Protein AF-X1CT55-F1 (afdb_monomer_lite)

Sequence (67 aa):
PMMRREVRAFIPMRMSGRSFLIMIISIRLIFGLLYAFYSLVYLLIYLPELGGILGSYLVYKYKFPGR

Organism: NCBI:txid412755

Secondary structure (DSSP, 8-state):
----------------HHHHHHHHHHHHHHHHHHHHHH-HHHHHHHHHHHHHHHHHHHHHHHH-TT-

pLDDT: mean 75.08, std 10.7, range [50.38, 86.38]

Radius of gyration: 17.97 Å; chains: 1; bounding box: 50×18×52 Å

Foldseek 3Di:
DDDDPPPPPPPPPPDDVVRVLVVVLVVLVVVLVVQCVVDVVSVVVCVVVNVVSVVVVVCVCVVCVDD

Structure (mmCIF, N/CA/C/O backbone):
data_AF-X1CT55-F1
#
_entry.id   AF-X1CT55-F1
#
loop_
_atom_site.group_PDB
_atom_site.id
_atom_site.type_symbol
_atom_site.label_atom_id
_atom_site.label_alt_id
_atom_site.label_comp_id
_atom_site.label_asym_id
_atom_site.label_entity_id
_atom_site.label_seq_id
_atom_site.pdbx_PDB_ins_code
_atom_site.Cartn_x
_atom_site.Cartn_y
_atom_site.Cartn_z
_atom_site.occupancy
_atom_site.B_iso_or_equiv
_atom_site.auth_seq_id
_atom_site.auth_comp_id
_atom_site.auth_asym_id
_atom_site.auth_atom_id
_atom_site.pdbx_PDB_model_num
ATOM 1 N N . PRO A 1 1 ? 31.010 6.707 33.661 1.00 55.69 1 PRO A N 1
ATOM 2 C CA . PRO A 1 1 ? 29.932 7.602 33.172 1.00 55.69 1 PRO A CA 1
ATOM 3 C C . PRO A 1 1 ? 29.084 6.934 32.069 1.00 55.69 1 PRO A C 1
ATOM 5 O O . PRO A 1 1 ? 29.563 6.699 30.966 1.00 55.69 1 PRO A O 1
ATOM 8 N N . MET A 1 2 ? 27.847 6.559 32.413 1.00 52.03 2 MET A N 1
ATOM 9 C CA . MET A 1 2 ? 26.883 5.856 31.550 1.00 52.03 2 MET A CA 1
ATOM 10 C C . MET A 1 2 ? 26.283 6.820 30.510 1.00 52.03 2 MET A C 1
ATOM 12 O O . MET A 1 2 ? 25.642 7.802 30.880 1.00 52.03 2 MET A O 1
ATOM 16 N N . MET A 1 3 ? 26.475 6.555 29.213 1.00 63.66 3 MET A N 1
ATOM 17 C CA . MET A 1 3 ? 25.839 7.326 28.135 1.00 63.66 3 MET A CA 1
ATOM 18 C C . MET A 1 3 ? 24.337 7.022 28.081 1.00 63.66 3 MET A C 1
ATOM 20 O O . MET A 1 3 ? 23.914 5.928 27.707 1.00 63.66 3 MET A O 1
ATOM 24 N N . ARG A 1 4 ? 23.525 8.017 28.443 1.00 59.50 4 ARG A N 1
ATOM 25 C CA . ARG A 1 4 ? 22.060 7.994 28.373 1.00 59.50 4 ARG A CA 1
ATOM 26 C C . ARG A 1 4 ? 21.620 8.150 26.911 1.00 59.50 4 ARG A C 1
ATOM 28 O O . ARG A 1 4 ? 21.568 9.261 26.395 1.00 59.50 4 ARG A O 1
ATOM 35 N N . ARG A 1 5 ? 21.324 7.043 26.220 1.00 66.69 5 ARG A N 1
ATOM 36 C CA . ARG A 1 5 ? 20.691 7.076 24.888 1.00 66.69 5 ARG A CA 1
ATOM 37 C C . ARG A 1 5 ? 19.199 7.372 25.042 1.00 66.69 5 ARG A C 1
ATOM 39 O O . ARG A 1 5 ? 18.401 6.464 25.244 1.00 66.69 5 ARG A O 1
ATOM 46 N N . GLU A 1 6 ? 18.817 8.642 24.951 1.00 60.38 6 GLU A N 1
ATOM 47 C CA . GLU A 1 6 ? 17.413 9.029 24.793 1.00 60.38 6 GLU A CA 1
ATOM 48 C C . GLU A 1 6 ? 16.981 8.828 23.334 1.00 60.38 6 GLU A C 1
ATOM 50 O O . GLU A 1 6 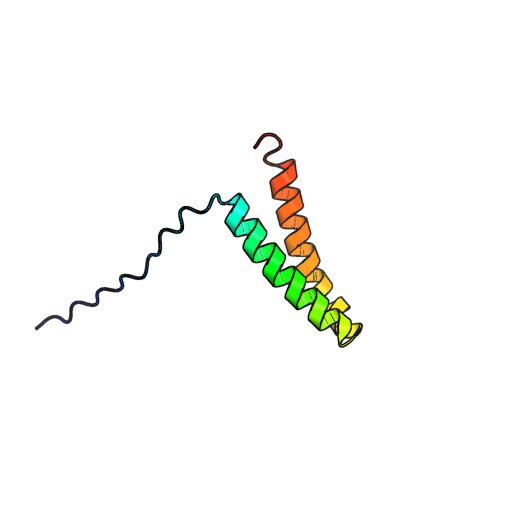? 17.059 9.737 22.513 1.00 60.38 6 GLU A O 1
ATOM 55 N N . VAL A 1 7 ? 16.510 7.627 22.991 1.00 64.31 7 VAL A N 1
ATOM 56 C CA . VAL A 1 7 ? 15.798 7.411 21.722 1.00 64.31 7 VAL A CA 1
ATOM 57 C C . VAL A 1 7 ? 14.355 7.888 21.907 1.00 64.31 7 VAL A C 1
ATOM 59 O O . VAL A 1 7 ? 13.444 7.105 22.156 1.00 64.31 7 VAL A O 1
ATOM 62 N N . ARG A 1 8 ? 14.140 9.206 21.837 1.00 58.44 8 ARG A N 1
ATOM 63 C CA . ARG A 1 8 ? 12.802 9.816 21.797 1.00 58.44 8 ARG A CA 1
ATOM 64 C C . ARG A 1 8 ? 12.392 10.058 20.348 1.00 58.44 8 ARG A C 1
ATOM 66 O O . ARG A 1 8 ? 12.384 11.186 19.877 1.00 58.44 8 ARG A O 1
ATOM 73 N N . ALA A 1 9 ? 12.041 8.996 19.640 1.00 58.12 9 ALA A N 1
ATOM 74 C CA . ALA A 1 9 ? 11.347 9.119 18.359 1.00 58.12 9 ALA A CA 1
ATOM 75 C C . ALA A 1 9 ? 10.152 8.163 18.302 1.00 58.12 9 ALA A C 1
ATOM 77 O O . ALA A 1 9 ? 9.906 7.507 17.298 1.00 58.12 9 ALA A O 1
ATOM 78 N N . PHE A 1 10 ? 9.402 8.061 19.401 1.00 57.12 10 PHE A N 1
A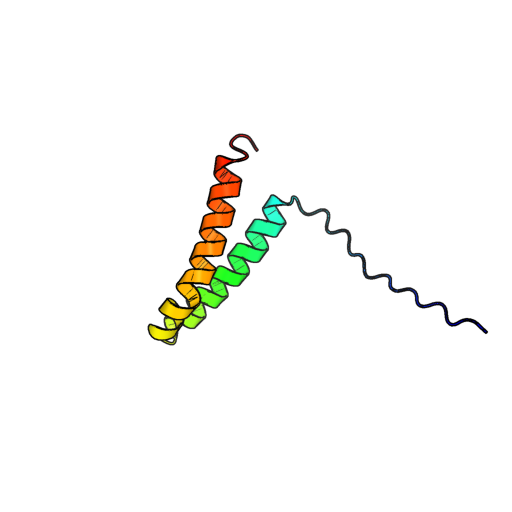TOM 79 C CA . PHE A 1 10 ? 8.076 7.458 19.366 1.00 57.12 10 PHE A CA 1
ATOM 80 C C . PHE A 1 10 ? 7.089 8.583 19.074 1.00 57.12 10 PHE A C 1
ATOM 82 O O . PHE A 1 10 ? 6.592 9.221 19.995 1.00 57.12 10 PHE A O 1
ATOM 89 N N . ILE A 1 11 ? 6.891 8.907 17.794 1.00 58.88 11 ILE A N 1
ATOM 90 C CA . ILE A 1 11 ? 5.855 9.856 17.376 1.00 58.88 11 ILE A CA 1
ATOM 91 C C . ILE A 1 11 ? 4.519 9.139 17.599 1.00 58.88 11 ILE A C 1
ATOM 93 O O . ILE A 1 11 ? 4.212 8.207 16.852 1.00 58.88 11 ILE A O 1
ATOM 97 N N . PRO A 1 12 ? 3.703 9.520 18.600 1.00 52.62 12 PRO A N 1
ATOM 98 C CA . PRO A 1 12 ? 2.382 8.952 18.747 1.00 52.62 12 PRO A CA 1
ATOM 99 C C . PRO A 1 12 ? 1.508 9.670 17.723 1.00 52.62 12 PRO A C 1
ATOM 101 O O . PRO A 1 12 ? 0.837 10.655 18.029 1.00 52.62 12 PRO A O 1
ATOM 104 N N . MET A 1 13 ? 1.551 9.227 16.468 1.00 59.28 13 MET A N 1
ATOM 105 C CA . MET A 1 13 ? 0.571 9.667 15.487 1.00 59.28 13 MET A CA 1
ATOM 106 C C . MET A 1 13 ? -0.781 9.122 15.942 1.00 59.28 13 MET A C 1
ATOM 108 O O . MET A 1 13 ? -1.147 7.987 15.650 1.00 59.28 13 MET A O 1
ATOM 112 N N . ARG A 1 14 ? -1.540 9.955 16.667 1.00 55.50 14 ARG A N 1
ATOM 113 C CA . ARG A 1 14 ? -2.992 9.831 16.861 1.00 55.50 14 ARG A CA 1
ATOM 114 C C . ARG A 1 14 ? -3.696 10.061 15.516 1.00 55.50 14 ARG A C 1
ATOM 116 O O . ARG A 1 14 ? -4.552 10.923 15.369 1.00 55.50 14 ARG A O 1
ATOM 123 N N . MET A 1 15 ? -3.307 9.307 14.497 1.00 61.03 15 MET A N 1
ATOM 124 C CA . MET A 1 15 ? -4.110 9.158 13.301 1.00 61.03 15 MET A CA 1
ATOM 125 C C . MET A 1 15 ? -5.116 8.056 13.587 1.00 61.03 15 MET A C 1
ATOM 127 O O . MET A 1 15 ? -4.769 6.995 14.107 1.00 61.03 15 MET A O 1
ATOM 131 N N . SER A 1 16 ? -6.377 8.298 13.231 1.00 69.56 16 SER A N 1
ATOM 132 C CA . SER A 1 16 ? -7.315 7.197 13.041 1.00 69.56 16 SER A CA 1
ATOM 133 C C . SER A 1 16 ? -6.628 6.167 12.144 1.00 69.56 16 SER A C 1
ATOM 135 O O . SER A 1 16 ? -6.091 6.539 11.098 1.00 69.56 16 SER A O 1
ATOM 137 N N . GLY A 1 17 ? -6.618 4.886 12.533 1.00 69.75 17 GLY A N 1
ATOM 138 C CA . GLY A 1 17 ? -5.993 3.829 11.726 1.00 69.75 17 GLY A CA 1
ATOM 139 C C . GLY A 1 17 ? -6.487 3.841 10.274 1.00 69.75 17 GLY A C 1
ATOM 140 O O . GLY A 1 17 ? -5.736 3.524 9.360 1.00 69.75 17 GLY A O 1
ATOM 141 N N . ARG A 1 18 ? -7.712 4.338 10.051 1.00 73.50 18 ARG A N 1
ATOM 142 C CA . ARG A 1 18 ? -8.287 4.603 8.730 1.00 73.50 18 ARG A CA 1
ATOM 143 C C . ARG A 1 18 ? -7.506 5.654 7.936 1.00 73.50 18 ARG A C 1
ATOM 145 O O . ARG A 1 18 ? -7.191 5.415 6.779 1.00 73.50 18 ARG A O 1
ATOM 152 N N . SER A 1 19 ? -7.177 6.795 8.539 1.00 78.56 19 SER A N 1
ATOM 153 C CA . SER A 1 19 ? -6.421 7.874 7.888 1.00 78.56 19 SER A CA 1
ATOM 154 C C . SER A 1 19 ? -4.990 7.448 7.563 1.00 78.56 19 SER A C 1
ATOM 156 O O . SER A 1 19 ? -4.495 7.763 6.487 1.00 78.56 19 SER A O 1
ATOM 158 N N . PHE A 1 20 ? -4.350 6.689 8.456 1.00 81.50 20 PHE A N 1
ATOM 159 C CA . PHE A 1 20 ? -3.015 6.137 8.215 1.00 81.50 20 PHE A CA 1
ATOM 160 C C . PHE A 1 20 ? -3.014 5.126 7.061 1.00 81.50 20 PHE A C 1
ATOM 162 O O . PHE A 1 20 ? -2.180 5.213 6.162 1.00 81.50 20 PHE A O 1
ATOM 169 N N . LEU A 1 21 ? -3.993 4.215 7.044 1.00 77.44 21 LEU A N 1
ATOM 170 C CA . LEU A 1 21 ? -4.177 3.269 5.944 1.00 77.44 21 LEU A CA 1
ATOM 171 C C . LEU A 1 21 ? -4.415 3.999 4.622 1.00 77.44 21 LEU A C 1
ATOM 173 O O . LEU A 1 21 ? -3.712 3.731 3.657 1.00 77.44 21 LEU A O 1
ATOM 177 N N . ILE A 1 22 ? -5.341 4.963 4.581 1.00 81.19 22 ILE A N 1
ATOM 178 C CA . ILE A 1 22 ? -5.618 5.750 3.370 1.00 81.19 22 ILE A CA 1
ATOM 179 C C . ILE A 1 22 ? -4.358 6.479 2.894 1.00 81.19 22 ILE A C 1
ATOM 181 O O . ILE A 1 22 ? -4.066 6.456 1.706 1.00 81.19 22 ILE A O 1
ATOM 185 N N . MET A 1 23 ? -3.583 7.078 3.798 1.00 84.12 23 MET A N 1
ATOM 186 C CA . MET A 1 23 ? -2.346 7.777 3.446 1.00 84.12 23 MET A CA 1
ATOM 187 C C . MET A 1 23 ? -1.329 6.845 2.774 1.00 84.12 23 MET A C 1
ATOM 189 O O . MET A 1 23 ? -0.823 7.168 1.701 1.00 84.12 23 MET A O 1
ATOM 193 N N . ILE A 1 24 ? -1.054 5.679 3.367 1.00 84.06 24 ILE A N 1
ATOM 194 C CA . ILE A 1 24 ? -0.106 4.706 2.799 1.00 84.06 24 ILE A CA 1
ATOM 195 C C . ILE A 1 24 ? -0.599 4.185 1.448 1.00 84.06 24 ILE A C 1
ATOM 197 O O . ILE A 1 24 ? 0.188 4.064 0.509 1.00 84.06 24 ILE A O 1
ATOM 201 N N . ILE A 1 25 ? -1.899 3.903 1.350 1.00 83.19 25 ILE A N 1
ATOM 202 C CA . ILE A 1 25 ? -2.546 3.451 0.119 1.00 83.19 25 ILE A CA 1
ATOM 203 C C . ILE A 1 25 ? -2.385 4.504 -0.979 1.00 83.19 25 ILE A C 1
ATOM 205 O O . ILE A 1 25 ? -1.903 4.171 -2.056 1.00 83.19 25 ILE A O 1
ATOM 209 N N . SER A 1 26 ? -2.714 5.767 -0.702 1.00 82.62 26 SER A N 1
ATOM 210 C CA . SER A 1 26 ? -2.621 6.864 -1.671 1.00 82.62 26 SER A CA 1
ATOM 211 C C . SER A 1 26 ? -1.194 7.091 -2.157 1.00 82.62 26 SER A C 1
ATOM 213 O O . SER A 1 26 ? -0.979 7.228 -3.358 1.00 82.62 26 SER A O 1
ATOM 215 N N . ILE A 1 27 ? -0.210 7.086 -1.250 1.00 86.06 27 ILE A N 1
ATOM 216 C CA . ILE A 1 27 ? 1.203 7.240 -1.618 1.00 86.06 27 ILE A CA 1
ATOM 217 C C . ILE A 1 27 ? 1.625 6.101 -2.551 1.00 86.06 27 ILE A C 1
ATOM 219 O O . ILE A 1 27 ? 2.124 6.361 -3.644 1.00 86.06 27 ILE A O 1
ATOM 223 N N . ARG A 1 28 ? 1.377 4.840 -2.170 1.00 83.81 28 ARG A N 1
ATOM 224 C CA . ARG A 1 28 ? 1.735 3.690 -3.014 1.00 83.81 28 ARG A CA 1
ATOM 225 C C . ARG A 1 28 ? 1.005 3.690 -4.357 1.00 83.81 28 ARG A C 1
ATOM 227 O O . ARG A 1 28 ? 1.613 3.339 -5.363 1.00 83.81 28 ARG A O 1
ATOM 234 N N . LEU A 1 29 ? -0.265 4.096 -4.387 1.00 83.31 29 LEU A N 1
ATOM 235 C CA . LEU A 1 29 ? -1.050 4.173 -5.617 1.00 83.31 29 LEU A CA 1
ATOM 236 C C . LEU A 1 29 ? -0.462 5.209 -6.583 1.00 83.31 29 LEU A C 1
ATOM 238 O O . LEU A 1 29 ? -0.303 4.908 -7.760 1.00 83.31 29 LEU A O 1
ATOM 242 N N . ILE A 1 30 ? -0.097 6.396 -6.083 1.00 86.38 30 ILE A N 1
ATOM 243 C CA . ILE A 1 30 ? 0.517 7.466 -6.883 1.00 86.38 30 ILE A CA 1
ATOM 244 C C . ILE A 1 30 ? 1.837 6.993 -7.495 1.00 86.38 30 ILE A C 1
ATOM 246 O O . ILE A 1 30 ? 2.025 7.127 -8.703 1.00 86.38 30 ILE A O 1
ATOM 250 N N . PHE A 1 31 ? 2.727 6.398 -6.695 1.00 84.69 31 PHE A N 1
ATOM 251 C CA . PHE A 1 31 ? 3.989 5.864 -7.211 1.00 84.69 31 PHE A CA 1
ATOM 252 C C . PHE A 1 31 ? 3.754 4.743 -8.229 1.00 84.69 31 PHE A C 1
ATOM 254 O O . PHE A 1 31 ? 4.343 4.776 -9.306 1.00 84.69 31 PHE A O 1
ATOM 261 N N . GLY A 1 32 ? 2.844 3.807 -7.946 1.00 82.50 32 GLY A N 1
ATOM 262 C CA . GLY A 1 32 ? 2.484 2.742 -8.885 1.00 82.50 32 GLY A CA 1
ATOM 263 C C . GLY A 1 32 ? 1.950 3.273 -10.219 1.00 82.50 32 GLY A C 1
ATOM 264 O O . GLY A 1 32 ? 2.328 2.767 -11.274 1.00 82.50 32 GLY A O 1
ATOM 265 N N . LEU A 1 33 ? 1.132 4.331 -10.195 1.00 82.38 33 LEU A N 1
ATOM 266 C CA . LEU A 1 33 ? 0.604 4.971 -11.403 1.00 82.38 33 LEU A CA 1
ATOM 267 C C . LEU A 1 33 ? 1.696 5.694 -12.204 1.00 82.38 33 LEU A C 1
ATOM 269 O O . LEU A 1 33 ? 1.724 5.597 -13.429 1.00 82.38 33 LEU A O 1
ATOM 273 N N . LEU A 1 34 ? 2.616 6.384 -11.521 1.00 85.94 34 LEU A N 1
ATOM 274 C CA . LEU A 1 34 ? 3.766 7.035 -12.156 1.00 85.94 34 LEU A CA 1
ATOM 275 C C . LEU A 1 34 ? 4.675 6.012 -12.853 1.00 85.94 34 LEU A C 1
ATOM 277 O O . LEU A 1 34 ? 5.085 6.233 -13.991 1.00 85.94 34 LEU A O 1
ATOM 281 N N . TYR A 1 35 ? 4.942 4.869 -12.213 1.00 82.88 35 TYR A N 1
ATOM 282 C CA . TYR A 1 35 ? 5.728 3.787 -12.816 1.00 82.88 35 TYR A CA 1
ATOM 283 C C . TYR A 1 35 ? 5.016 3.126 -13.998 1.00 82.88 35 TYR A C 1
ATOM 285 O O . TYR A 1 35 ? 5.651 2.831 -15.011 1.00 82.88 35 TYR A O 1
ATOM 293 N N . ALA A 1 36 ? 3.699 2.935 -13.900 1.00 79.06 36 ALA A N 1
ATOM 294 C CA . ALA A 1 36 ? 2.893 2.398 -14.990 1.00 79.06 36 ALA A CA 1
ATOM 295 C C . ALA A 1 36 ? 2.919 3.288 -16.242 1.00 79.06 36 ALA A C 1
ATOM 297 O O . ALA A 1 36 ? 2.905 2.770 -17.357 1.00 79.06 36 ALA A O 1
ATOM 298 N N . PHE A 1 37 ? 2.997 4.611 -16.065 1.00 81.50 37 PHE A N 1
ATOM 299 C CA . PHE A 1 37 ? 3.099 5.557 -17.177 1.00 81.50 37 PHE A CA 1
ATOM 300 C C . PHE A 1 37 ? 4.438 5.449 -17.921 1.00 81.50 37 PHE A C 1
ATOM 302 O O . PHE A 1 37 ? 4.516 5.762 -19.105 1.00 81.50 37 PHE A O 1
ATOM 309 N N . TYR A 1 38 ? 5.492 4.992 -17.237 1.00 83.12 38 TYR A N 1
ATOM 310 C CA . TY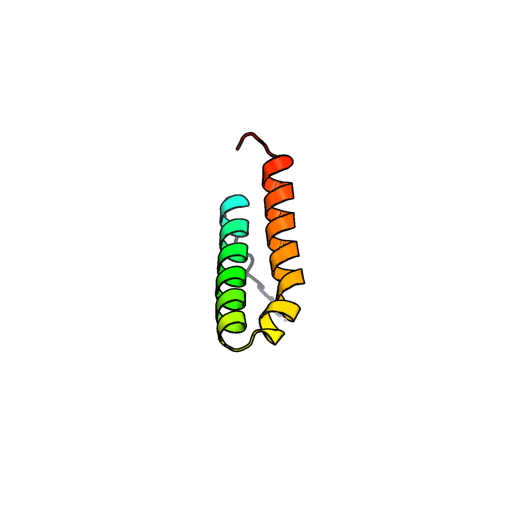R A 1 38 ? 6.826 4.853 -17.816 1.00 83.12 38 TYR A CA 1
ATOM 311 C C . TYR A 1 38 ? 6.976 3.575 -18.655 1.00 83.12 38 TYR A C 1
ATOM 313 O O . TYR A 1 38 ? 7.622 3.591 -19.699 1.00 83.12 38 TYR A O 1
ATOM 321 N N . SER A 1 39 ? 6.389 2.454 -18.221 1.00 84.12 39 SER A N 1
ATOM 322 C CA . SER A 1 39 ? 6.342 1.223 -19.018 1.00 84.12 39 SER A CA 1
ATOM 323 C C . SER A 1 39 ? 5.261 0.266 -18.525 1.00 84.12 39 SER A C 1
ATOM 325 O O . SER A 1 39 ? 5.107 0.031 -17.325 1.00 84.12 39 SER A O 1
ATOM 327 N N . LEU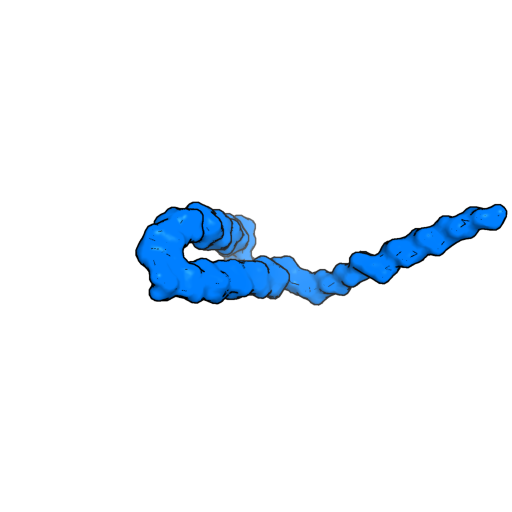 A 1 40 ? 4.585 -0.385 -19.474 1.00 83.00 40 LEU A N 1
ATOM 328 C CA . LEU A 1 40 ? 3.581 -1.417 -19.209 1.00 83.00 40 LEU A CA 1
ATOM 329 C C . LEU A 1 40 ? 4.157 -2.612 -18.422 1.00 83.00 40 LEU A C 1
ATOM 331 O O . LEU A 1 40 ? 3.447 -3.252 -17.648 1.00 83.00 40 LEU A O 1
ATOM 335 N N . VAL A 1 41 ? 5.456 -2.892 -18.567 1.00 86.00 41 VAL A N 1
ATOM 336 C CA . VAL A 1 41 ? 6.137 -3.962 -17.818 1.00 86.00 41 VAL A CA 1
ATOM 337 C C . VAL A 1 41 ? 6.185 -3.641 -16.322 1.00 86.00 41 VAL A C 1
ATOM 339 O O . VAL A 1 41 ? 5.966 -4.526 -15.495 1.00 86.00 41 VAL A O 1
ATOM 342 N N . TYR A 1 42 ? 6.396 -2.373 -15.957 1.00 80.38 42 TYR A N 1
ATOM 343 C CA . TYR A 1 42 ? 6.374 -1.965 -14.553 1.00 80.38 42 TYR A CA 1
ATOM 344 C C . TYR A 1 42 ? 4.981 -2.094 -13.949 1.00 80.38 42 TYR A C 1
ATOM 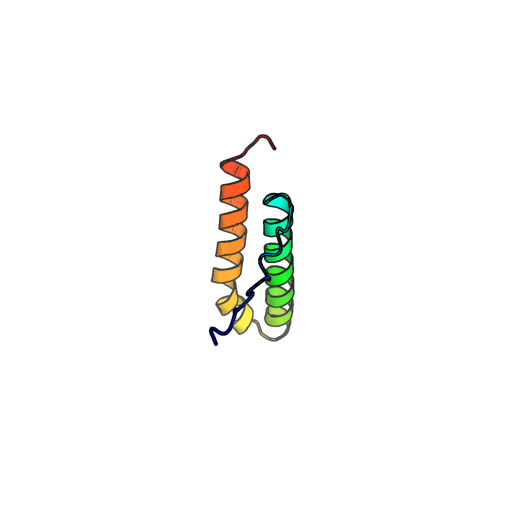346 O O . TYR A 1 42 ? 4.875 -2.488 -12.793 1.00 80.38 42 TYR A O 1
ATOM 354 N N . LEU A 1 43 ? 3.919 -1.862 -14.727 1.00 80.88 43 LEU A N 1
ATOM 355 C CA . LEU A 1 43 ? 2.543 -2.075 -14.271 1.00 80.88 43 LEU A CA 1
ATOM 356 C C . LEU A 1 43 ? 2.289 -3.538 -13.877 1.00 80.88 43 LEU A C 1
ATOM 358 O O . LEU A 1 43 ? 1.660 -3.788 -12.852 1.00 80.88 43 LEU A O 1
ATOM 362 N N . LEU A 1 44 ? 2.820 -4.503 -14.634 1.00 82.88 44 LEU A N 1
ATOM 363 C CA . LEU A 1 44 ? 2.697 -5.931 -14.312 1.00 82.88 44 LEU A CA 1
ATOM 364 C C . LEU A 1 44 ? 3.456 -6.310 -13.035 1.00 82.88 44 LEU A C 1
ATOM 366 O O . LEU A 1 44 ? 2.951 -7.090 -12.231 1.00 82.88 44 LEU A O 1
ATOM 370 N N . ILE A 1 45 ? 4.637 -5.727 -12.821 1.00 83.56 45 ILE A N 1
ATOM 371 C CA . ILE A 1 45 ? 5.434 -5.945 -11.604 1.00 83.56 45 ILE A CA 1
ATOM 372 C C . ILE A 1 45 ? 4.769 -5.292 -10.384 1.00 83.56 45 ILE A C 1
ATOM 374 O O . ILE A 1 45 ? 4.834 -5.838 -9.287 1.00 83.56 45 ILE A O 1
ATOM 378 N N . TYR A 1 46 ? 4.104 -4.148 -10.567 1.00 80.50 46 TYR A N 1
ATOM 379 C CA . TYR A 1 46 ? 3.403 -3.429 -9.499 1.00 80.50 46 TYR A CA 1
ATOM 380 C C . TYR A 1 46 ? 1.996 -3.970 -9.209 1.00 80.50 46 TYR A C 1
ATOM 382 O O . TYR A 1 46 ? 1.418 -3.665 -8.164 1.00 80.50 46 TYR A O 1
ATOM 390 N N . LEU A 1 47 ? 1.433 -4.785 -10.103 1.00 81.69 47 LEU A N 1
ATOM 391 C CA . LEU A 1 47 ? 0.091 -5.355 -9.976 1.00 81.69 47 LEU A CA 1
ATOM 392 C C . LEU A 1 47 ? -0.136 -6.124 -8.658 1.00 81.69 47 LEU A C 1
ATOM 394 O O . LEU A 1 47 ? -1.173 -5.904 -8.029 1.00 81.69 47 LEU A O 1
ATOM 398 N N . PRO A 1 48 ? 0.798 -6.974 -8.180 1.00 83.12 48 PRO A N 1
ATOM 399 C CA . PRO A 1 48 ? 0.671 -7.653 -6.893 1.00 83.12 48 PRO A CA 1
ATOM 400 C C . PRO A 1 48 ? 0.648 -6.674 -5.716 1.00 83.12 48 PRO A C 1
ATOM 402 O O . PRO A 1 48 ? -0.105 -6.874 -4.765 1.00 83.12 48 PRO A O 1
ATOM 405 N N . GLU A 1 49 ? 1.429 -5.591 -5.782 1.00 80.50 49 GLU A N 1
ATOM 406 C CA . GLU A 1 49 ? 1.446 -4.570 -4.731 1.00 80.50 49 GLU A CA 1
ATOM 407 C C . GLU A 1 49 ? 0.127 -3.790 -4.684 1.00 80.50 49 GLU A C 1
ATOM 409 O O . GLU A 1 49 ? -0.448 -3.600 -3.609 1.00 80.50 49 GLU A O 1
ATOM 414 N N . LEU A 1 50 ? -0.397 -3.395 -5.848 1.00 77.56 50 LEU A N 1
ATOM 415 C CA . LEU A 1 50 ? -1.713 -2.761 -5.971 1.00 77.56 50 LEU A CA 1
ATOM 416 C C . LEU A 1 50 ? -2.833 -3.707 -5.514 1.00 77.56 50 LEU A C 1
ATOM 418 O O . LEU A 1 50 ? -3.746 -3.290 -4.800 1.00 77.56 50 LEU A O 1
ATOM 422 N N . GLY A 1 51 ? -2.732 -4.992 -5.858 1.00 82.38 51 GLY A N 1
ATOM 423 C CA . GLY A 1 51 ? -3.644 -6.041 -5.408 1.00 82.38 51 GLY A CA 1
ATOM 424 C C . GLY A 1 51 ? -3.630 -6.227 -3.889 1.00 82.38 51 GLY A C 1
ATOM 425 O O . GLY A 1 51 ? -4.692 -6.320 -3.278 1.00 82.38 51 GLY A O 1
ATOM 426 N N . GLY A 1 52 ? -2.456 -6.205 -3.253 1.00 83.69 52 GLY A N 1
ATOM 427 C CA . GLY A 1 52 ? -2.323 -6.296 -1.795 1.00 83.69 52 GLY A CA 1
ATOM 428 C C . GLY A 1 52 ? -2.933 -5.098 -1.061 1.00 83.69 52 GLY A C 1
ATOM 429 O O . GLY A 1 52 ? -3.584 -5.258 -0.024 1.00 83.69 52 GLY A O 1
ATOM 430 N N . ILE A 1 53 ? -2.797 -3.899 -1.630 1.00 80.44 53 ILE A N 1
ATOM 431 C CA . ILE A 1 53 ? -3.430 -2.673 -1.130 1.00 80.44 53 ILE A CA 1
ATOM 432 C C . ILE A 1 53 ? -4.955 -2.753 -1.242 1.00 80.44 53 ILE A C 1
ATOM 434 O O . ILE A 1 53 ? -5.664 -2.518 -0.260 1.00 80.44 53 ILE A O 1
ATOM 438 N N . LEU A 1 54 ? -5.462 -3.118 -2.422 1.00 80.12 54 LEU A N 1
ATOM 439 C CA . LEU A 1 54 ? -6.893 -3.277 -2.667 1.00 80.12 54 LEU A CA 1
ATOM 440 C C . LEU A 1 54 ? -7.489 -4.367 -1.779 1.00 80.12 54 LEU A C 1
ATOM 442 O O . LEU A 1 54 ? -8.537 -4.148 -1.181 1.00 80.12 54 LEU A O 1
ATOM 446 N N . GLY A 1 55 ? -6.800 -5.498 -1.625 1.00 82.94 55 GLY A N 1
ATOM 447 C CA . GLY A 1 55 ? -7.191 -6.584 -0.730 1.00 82.94 55 GLY A CA 1
ATOM 448 C C . GLY A 1 55 ? -7.257 -6.134 0.727 1.00 82.94 55 GLY A C 1
ATOM 449 O O . GLY A 1 55 ? -8.239 -6.405 1.414 1.00 82.94 55 GLY A O 1
ATOM 450 N N . SER A 1 56 ? -6.270 -5.363 1.186 1.00 78.12 56 SER A N 1
ATOM 451 C CA . SER A 1 56 ? -6.258 -4.792 2.540 1.00 78.12 56 SER A CA 1
AT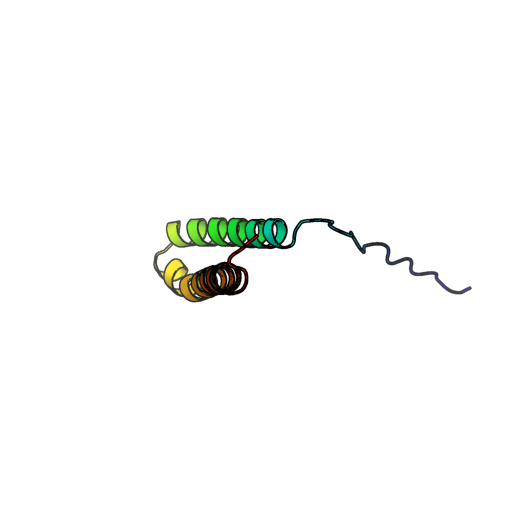OM 452 C C . SER A 1 56 ? -7.422 -3.822 2.767 1.00 78.12 56 SER A C 1
ATOM 454 O O . SER A 1 56 ? -8.063 -3.857 3.819 1.00 78.12 56 SER A O 1
ATOM 456 N N . TYR A 1 57 ? -7.743 -2.994 1.767 1.00 78.06 57 TYR A N 1
ATOM 457 C CA . TYR A 1 57 ? -8.918 -2.122 1.794 1.00 78.06 57 TYR A CA 1
ATOM 458 C C . TYR A 1 57 ? -10.227 -2.922 1.805 1.00 78.06 57 TYR A C 1
ATOM 460 O O . TYR A 1 57 ? -11.138 -2.597 2.565 1.00 78.06 57 TYR A O 1
ATOM 468 N N . LEU A 1 58 ? -10.312 -3.990 1.008 1.00 83.31 58 LEU A N 1
ATOM 469 C CA . LEU A 1 58 ? -11.472 -4.876 0.947 1.00 83.31 58 LEU A CA 1
ATOM 470 C C . LEU A 1 58 ? -11.711 -5.537 2.306 1.00 83.31 58 LEU A C 1
ATOM 472 O O . LEU A 1 58 ? -12.801 -5.432 2.862 1.00 83.31 58 LEU A O 1
ATOM 476 N N . VAL A 1 59 ? -10.672 -6.136 2.891 1.00 83.56 59 VAL A N 1
ATOM 477 C CA . VAL A 1 59 ? -10.734 -6.732 4.230 1.00 83.56 59 VAL A CA 1
ATOM 478 C C . VAL A 1 59 ? -11.153 -5.689 5.254 1.00 83.56 59 VAL A C 1
ATOM 480 O O . VAL A 1 59 ? -12.046 -5.961 6.045 1.00 83.56 59 VAL A O 1
ATOM 483 N N . TYR A 1 60 ? -10.580 -4.486 5.232 1.00 77.50 60 TYR A N 1
ATOM 484 C CA . TYR A 1 60 ? -10.989 -3.420 6.145 1.00 77.50 60 TYR A CA 1
ATOM 485 C C . TYR A 1 60 ? -12.477 -3.060 5.989 1.00 77.50 60 TYR A C 1
ATOM 487 O O . TYR A 1 60 ? -13.201 -3.002 6.982 1.00 77.50 60 TYR A O 1
ATOM 495 N N . LYS A 1 61 ? -12.946 -2.886 4.748 1.00 77.38 61 LYS A N 1
ATOM 496 C CA . LYS A 1 61 ? -14.331 -2.523 4.421 1.00 77.38 61 LYS A CA 1
ATOM 497 C C . LYS A 1 61 ? -15.337 -3.596 4.846 1.00 77.38 61 LYS A C 1
ATOM 499 O O . LYS A 1 61 ? -16.370 -3.261 5.415 1.00 77.38 61 LYS A O 1
ATOM 504 N N . TYR A 1 62 ? -15.045 -4.869 4.584 1.00 83.56 62 TYR A N 1
ATOM 505 C CA . TYR A 1 62 ? -15.962 -5.975 4.883 1.00 83.56 62 TYR A CA 1
ATOM 506 C C . TYR A 1 62 ? -15.859 -6.480 6.324 1.00 83.56 62 TYR A C 1
ATOM 508 O O . TYR A 1 62 ? -16.845 -6.968 6.869 1.00 83.56 62 TYR A O 1
ATOM 516 N N . LYS A 1 63 ? -14.694 -6.350 6.967 1.00 77.88 63 LYS A N 1
ATOM 517 C CA . LYS A 1 63 ? -14.494 -6.754 8.367 1.00 77.88 63 LYS A CA 1
ATOM 518 C C . LYS A 1 63 ? -15.027 -5.720 9.359 1.00 77.88 63 LYS A C 1
ATOM 520 O O . LYS A 1 63 ? -15.372 -6.087 10.478 1.00 77.88 63 LYS A O 1
ATOM 525 N N . PHE A 1 64 ? -15.122 -4.450 8.962 1.00 75.75 64 PHE A N 1
ATOM 526 C CA . PHE A 1 64 ? -15.663 -3.373 9.795 1.00 75.75 64 PHE A CA 1
ATOM 527 C C . PHE A 1 64 ? -16.777 -2.592 9.073 1.00 75.75 64 PHE A C 1
ATOM 529 O O . PHE A 1 64 ? -16.604 -1.406 8.795 1.00 75.75 64 PHE A O 1
ATOM 536 N N . PRO A 1 65 ? -17.938 -3.211 8.790 1.00 59.66 65 PRO A N 1
ATOM 537 C CA . PRO A 1 65 ? -18.998 -2.615 7.967 1.00 59.66 65 PRO A CA 1
ATOM 538 C C . PRO A 1 65 ? -19.795 -1.469 8.639 1.00 59.66 65 PRO A C 1
ATOM 540 O O . PRO A 1 65 ? -20.919 -1.195 8.238 1.00 59.66 65 PRO A O 1
ATOM 543 N N . GLY A 1 66 ? -19.252 -0.775 9.648 1.00 61.03 66 GLY A N 1
ATOM 544 C CA . GLY A 1 66 ? -20.016 0.182 10.466 1.00 61.03 66 GLY A CA 1
ATOM 545 C C . GLY A 1 66 ? -19.217 1.303 11.140 1.00 61.03 66 GLY A C 1
ATOM 546 O O . GLY A 1 66 ? -19.637 1.780 12.192 1.00 61.03 66 GLY A O 1
ATOM 547 N N . ARG A 1 67 ? -18.066 1.714 10.589 1.00 50.38 67 ARG A N 1
ATOM 548 C CA . ARG A 1 67 ? -17.328 2.918 11.025 1.00 50.38 67 ARG A CA 1
ATOM 549 C C . ARG A 1 67 ? -16.945 3.829 9.865 1.00 50.38 67 ARG A C 1
ATOM 551 O O . ARG A 1 67 ? -16.663 3.340 8.750 1.00 50.38 67 ARG A O 1
#